Protein AF-A0A820GK70-F1 (afdb_monomer_lite)

Secondary structure (DSSP, 8-state):
----------TT---EEEEE-SSEEEEEEE-SS-TT-EEEEEEEEGGGEEEEEEETTEEEEEEEEE--HHHHHHHHHHHHHTTS----------------EEEEE-TTHHHHHHHHHHHHHHHHHHHHTTSS----

Foldseek 3Di:
DDQDDDDDDDPPPFDWGWGDDLFKIWIWGQDPVDNVDTHTPDMDTLLQFPDWDADPVQRQKIKTFGDDPVNVVVVVVVVVVVVDDDDDDPDDPDPPDDRPMDIDGHVVSVVVVVVSVVSSVVSVVVVVVVPDPPDD

Sequence (136 aa):
HKFCKIEFSIMYFIFSLLLVSATDLYILRRLPEQKTMANLVSRHPLQTVTKITSKKTFPEIITFRYSTPEDEEEEEEQQQLQQKGKSKTKVKPRTKTSIDCDKVYLPDAGDATKNIKLLIMKLLNMFDNIDQPVST

InterPro domains:
  IPR045799 TBC1 domain family member 23, C-terminal domain [PF19430] (12-68)

Organism: NCBI:txid433720

Structure (mmCIF, N/CA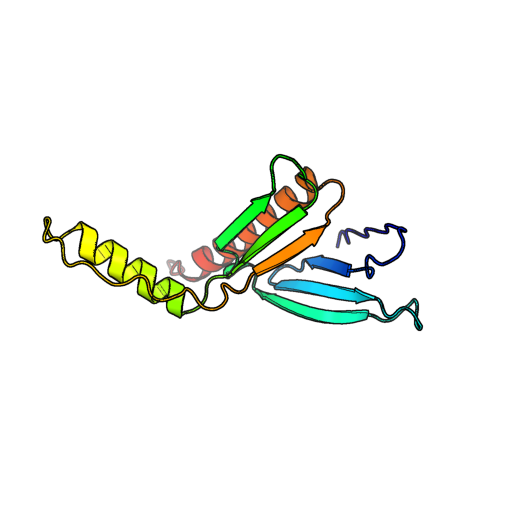/C/O backbone):
data_AF-A0A820GK70-F1
#
_entry.id   AF-A0A820GK70-F1
#
loop_
_atom_site.group_PDB
_atom_site.id
_atom_site.type_symbol
_atom_site.label_atom_id
_atom_site.label_alt_id
_atom_site.label_comp_id
_atom_site.label_asym_id
_atom_site.label_entity_id
_atom_site.label_seq_id
_atom_site.pdbx_PDB_ins_code
_atom_site.Cartn_x
_atom_site.Cartn_y
_atom_site.Cartn_z
_atom_site.occupancy
_atom_site.B_iso_or_equiv
_atom_site.auth_seq_id
_atom_site.auth_comp_id
_atom_site.auth_asym_id
_atom_site.auth_atom_id
_atom_site.pdbx_PDB_model_num
ATOM 1 N N . HIS A 1 1 ? 1.924 -20.135 -6.691 1.00 35.69 1 HIS A N 1
ATOM 2 C CA . HIS A 1 1 ? 2.255 -18.751 -6.294 1.00 35.69 1 HIS A CA 1
ATOM 3 C C . HIS A 1 1 ? 2.212 -17.860 -7.530 1.00 35.69 1 HIS A C 1
ATOM 5 O O . HIS A 1 1 ? 3.026 -18.052 -8.423 1.00 35.69 1 HIS A O 1
ATOM 11 N N . LYS A 1 2 ? 1.215 -16.971 -7.657 1.00 29.52 2 LYS A N 1
ATOM 12 C CA . LYS A 1 2 ? 1.143 -16.020 -8.780 1.00 29.52 2 LYS A CA 1
ATOM 13 C C . LYS A 1 2 ? 2.020 -14.816 -8.436 1.00 29.52 2 LYS A C 1
ATOM 15 O O . LYS A 1 2 ? 1.642 -14.016 -7.590 1.00 29.52 2 LYS A O 1
ATOM 20 N N . PHE A 1 3 ? 3.194 -14.725 -9.053 1.00 38.16 3 PHE A N 1
ATOM 21 C CA . PHE A 1 3 ? 4.062 -13.556 -8.940 1.00 38.16 3 PHE A CA 1
ATOM 22 C C . PHE A 1 3 ? 3.608 -12.512 -9.964 1.00 38.16 3 PHE A C 1
ATOM 24 O O . PHE A 1 3 ? 3.610 -12.779 -11.164 1.00 38.16 3 PHE A O 1
ATOM 31 N N . CYS A 1 4 ? 3.187 -11.338 -9.497 1.00 32.44 4 CYS A N 1
ATOM 32 C CA . CYS A 1 4 ? 2.913 -10.203 -10.372 1.00 32.44 4 CYS A CA 1
ATOM 33 C C . CYS A 1 4 ? 4.260 -9.555 -10.726 1.00 32.44 4 CYS A C 1
ATOM 35 O O . CYS A 1 4 ? 4.857 -8.863 -9.905 1.00 32.44 4 CYS A O 1
ATOM 37 N N . LYS A 1 5 ? 4.789 -9.858 -11.917 1.00 37.84 5 LYS A N 1
ATOM 38 C CA . LYS A 1 5 ? 5.993 -9.216 -12.456 1.00 37.84 5 LYS A CA 1
ATOM 39 C C . LYS A 1 5 ? 5.552 -8.013 -13.283 1.00 37.84 5 LYS A C 1
ATOM 41 O O . LYS A 1 5 ? 4.813 -8.175 -14.247 1.00 37.84 5 LYS A O 1
ATOM 46 N N . ILE A 1 6 ? 6.027 -6.832 -12.916 1.00 39.44 6 ILE A N 1
ATOM 47 C CA . ILE A 1 6 ? 5.757 -5.582 -13.622 1.00 39.44 6 ILE A CA 1
ATOM 48 C C . ILE A 1 6 ? 7.101 -5.014 -14.096 1.00 39.44 6 ILE A C 1
ATOM 50 O O . ILE A 1 6 ? 7.991 -4.782 -13.281 1.00 39.44 6 ILE A O 1
ATOM 54 N N . GLU A 1 7 ? 7.268 -4.809 -15.406 1.00 35.47 7 GLU A N 1
ATOM 55 C CA . GLU A 1 7 ? 8.445 -4.165 -16.011 1.00 35.47 7 GLU A CA 1
ATOM 56 C C . GLU A 1 7 ? 8.005 -2.901 -16.763 1.00 35.47 7 GLU A C 1
ATOM 58 O O . GLU A 1 7 ? 7.149 -2.978 -17.638 1.00 35.47 7 GLU A O 1
ATOM 63 N N . PHE A 1 8 ? 8.594 -1.742 -16.447 1.00 42.62 8 PHE A N 1
ATOM 64 C CA . PHE A 1 8 ? 8.409 -0.504 -17.212 1.00 42.62 8 PHE A CA 1
ATOM 65 C C . PHE A 1 8 ? 9.734 0.229 -17.422 1.00 42.62 8 PHE A C 1
ATOM 67 O O . PHE A 1 8 ? 10.440 0.545 -16.471 1.00 42.62 8 PHE A O 1
ATOM 74 N N . SER A 1 9 ? 10.045 0.516 -18.685 1.00 51.66 9 SER A N 1
ATOM 75 C CA . SER A 1 9 ? 11.224 1.258 -19.132 1.00 51.66 9 SER A CA 1
ATOM 76 C C . SER A 1 9 ? 10.859 2.715 -19.414 1.00 51.66 9 SER A C 1
ATOM 78 O O . SER A 1 9 ? 10.402 2.999 -20.515 1.00 51.66 9 SER A O 1
ATOM 80 N N . ILE A 1 10 ? 11.101 3.639 -18.473 1.00 35.41 10 ILE A N 1
ATOM 81 C CA . ILE A 1 10 ? 11.313 5.064 -18.789 1.00 35.41 10 ILE A CA 1
ATOM 82 C C . ILE A 1 10 ? 12.330 5.669 -17.800 1.00 35.41 10 ILE A C 1
ATOM 84 O O . ILE A 1 10 ? 12.218 5.543 -16.581 1.00 35.41 10 ILE A O 1
ATOM 88 N N . MET A 1 11 ? 13.352 6.284 -18.387 1.00 35.72 11 MET A N 1
ATOM 89 C CA . MET A 1 11 ? 14.513 6.992 -17.838 1.00 35.72 11 MET A CA 1
ATOM 90 C C . MET A 1 11 ? 14.263 7.659 -16.460 1.00 35.72 11 MET A C 1
ATOM 92 O O . MET A 1 11 ? 13.469 8.586 -16.358 1.00 35.72 11 MET A O 1
ATOM 96 N N . TYR A 1 12 ? 14.964 7.192 -15.416 1.00 42.41 12 TYR A N 1
ATOM 97 C CA . TYR A 1 12 ? 14.919 7.599 -13.989 1.00 42.41 12 TYR A CA 1
ATOM 98 C C . TYR A 1 12 ? 13.820 7.034 -13.070 1.00 42.41 12 TYR A C 1
ATOM 100 O O . TYR A 1 12 ? 13.875 7.293 -11.866 1.00 42.41 12 TYR A O 1
ATOM 108 N N . PHE A 1 13 ? 12.901 6.185 -13.539 1.00 49.56 13 PHE A N 1
ATOM 109 C CA . PHE A 1 13 ? 12.104 5.372 -12.611 1.00 49.56 13 PHE A CA 1
ATOM 110 C C . PHE A 1 13 ? 12.919 4.133 -12.229 1.00 49.56 13 PHE A C 1
ATOM 112 O O . PHE A 1 13 ? 13.066 3.203 -13.021 1.00 49.56 13 PHE A O 1
ATOM 119 N N . ILE A 1 14 ? 13.533 4.128 -11.042 1.00 59.03 14 ILE A N 1
ATOM 120 C CA . ILE A 1 14 ? 14.238 2.932 -10.574 1.00 59.03 14 ILE A CA 1
ATOM 121 C C . ILE A 1 14 ? 13.217 1.787 -10.522 1.00 59.03 14 ILE A C 1
ATOM 123 O O . ILE A 1 14 ? 12.161 1.940 -9.913 1.00 59.03 14 ILE A O 1
ATOM 127 N N . PHE A 1 15 ? 13.513 0.660 -11.177 1.00 73.06 15 PHE A N 1
ATOM 128 C CA . PHE A 1 15 ? 12.630 -0.506 -11.220 1.00 73.06 15 PHE A CA 1
ATOM 129 C C . PHE A 1 15 ? 12.377 -1.033 -9.801 1.00 73.06 15 PHE A C 1
ATOM 131 O O . PHE A 1 15 ? 13.204 -1.756 -9.235 1.00 73.06 15 PHE A O 1
ATOM 138 N N . SER A 1 16 ? 11.233 -0.662 -9.234 1.00 80.56 16 SER A N 1
ATOM 139 C CA . SER A 1 16 ? 10.744 -1.183 -7.964 1.00 80.56 16 SER A CA 1
ATOM 140 C C . SER A 1 16 ? 9.737 -2.299 -8.210 1.00 80.56 16 SER A C 1
ATOM 142 O O . SER A 1 16 ? 8.837 -2.162 -9.034 1.00 80.56 16 SER A O 1
ATOM 144 N N . LEU A 1 17 ? 9.896 -3.410 -7.497 1.00 84.94 17 LEU A N 1
ATOM 145 C CA . LEU A 1 17 ? 8.978 -4.538 -7.504 1.00 84.94 17 LEU A CA 1
ATOM 146 C C . LEU A 1 17 ? 8.193 -4.548 -6.197 1.00 84.94 17 LEU A C 1
ATOM 148 O O . LEU A 1 17 ? 8.782 -4.488 -5.118 1.00 84.94 17 LEU A O 1
ATOM 152 N N . LEU A 1 18 ? 6.873 -4.669 -6.313 1.00 89.56 18 LEU A N 1
ATOM 153 C CA . LEU A 1 18 ? 5.999 -4.960 -5.188 1.00 89.56 18 LEU A CA 1
ATOM 154 C C . LEU A 1 18 ? 5.807 -6.474 -5.107 1.00 89.56 18 LEU A C 1
ATOM 156 O O . LEU A 1 18 ? 5.181 -7.072 -5.982 1.00 89.56 18 LEU A O 1
ATOM 160 N N . LEU A 1 19 ? 6.345 -7.093 -4.062 1.00 90.69 19 LEU A N 1
ATOM 161 C CA . LEU A 1 19 ? 6.148 -8.508 -3.783 1.00 90.69 19 LEU A CA 1
ATOM 162 C C . LEU A 1 19 ? 5.195 -8.653 -2.601 1.00 90.69 19 LEU A C 1
ATOM 164 O O . LEU A 1 19 ? 5.401 -8.056 -1.551 1.00 90.69 19 LEU A O 1
ATOM 168 N N . VAL A 1 20 ? 4.158 -9.468 -2.768 1.00 90.50 20 VAL A N 1
ATOM 169 C CA . VAL A 1 20 ? 3.139 -9.686 -1.739 1.00 90.50 20 VAL A CA 1
ATOM 170 C C . VAL A 1 20 ? 3.128 -11.164 -1.381 1.00 90.50 20 VAL A C 1
ATOM 172 O O . VAL A 1 20 ? 2.926 -12.022 -2.243 1.00 90.50 20 VAL A O 1
ATOM 175 N N . SER A 1 21 ? 3.400 -11.445 -0.112 1.00 90.62 21 SER A N 1
ATOM 176 C CA . SER A 1 21 ? 3.337 -12.771 0.496 1.00 90.62 21 SER A CA 1
ATOM 177 C C . SER A 1 21 ? 1.972 -12.986 1.165 1.00 90.62 21 SER A C 1
ATOM 179 O O . SER A 1 21 ? 1.059 -12.176 1.024 1.00 90.62 21 SER A O 1
ATOM 181 N N . ALA A 1 22 ? 1.812 -14.096 1.886 1.00 89.88 22 ALA A N 1
ATOM 182 C CA . ALA A 1 22 ? 0.617 -14.364 2.684 1.00 89.88 22 ALA A CA 1
ATOM 183 C C . ALA A 1 22 ? 0.476 -13.405 3.881 1.00 89.88 22 ALA A C 1
ATOM 185 O O . ALA A 1 22 ? -0.640 -13.078 4.269 1.00 89.88 22 ALA A O 1
ATOM 186 N N . THR A 1 23 ? 1.600 -12.957 4.446 1.00 90.00 23 THR A N 1
ATOM 187 C CA . THR A 1 23 ? 1.661 -12.184 5.699 1.00 90.00 23 THR A CA 1
ATOM 188 C C . THR A 1 23 ? 2.264 -10.798 5.533 1.00 90.00 23 THR A C 1
ATOM 190 O O . THR A 1 23 ? 1.987 -9.912 6.332 1.00 90.00 23 THR A O 1
ATOM 193 N N . ASP A 1 24 ? 3.091 -10.598 4.510 1.00 92.00 24 ASP A N 1
ATOM 194 C CA . ASP A 1 2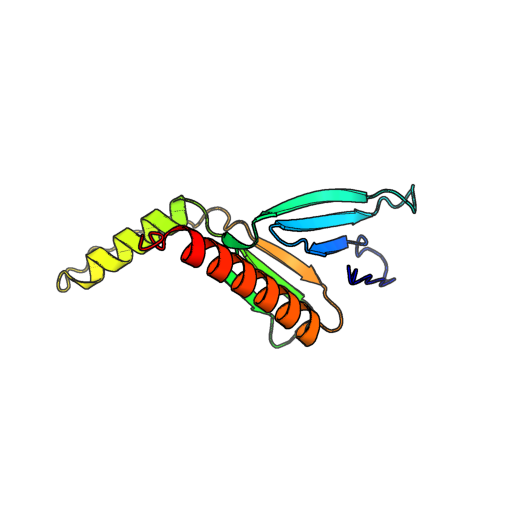4 ? 3.962 -9.434 4.375 1.00 92.00 24 ASP A CA 1
ATOM 195 C C . ASP A 1 24 ? 3.924 -8.865 2.953 1.00 92.00 24 ASP A C 1
ATOM 197 O O . ASP A 1 24 ? 3.772 -9.588 1.964 1.00 92.00 24 ASP A O 1
ATOM 201 N N . LEU A 1 25 ? 4.139 -7.560 2.863 1.00 91.81 25 LEU A N 1
ATOM 202 C CA . LEU A 1 25 ? 4.356 -6.789 1.652 1.00 91.81 25 LEU A CA 1
ATOM 203 C C . LEU A 1 25 ? 5.811 -6.315 1.632 1.00 91.81 25 LEU A C 1
ATOM 205 O O . LEU A 1 25 ? 6.318 -5.791 2.621 1.00 91.81 25 LEU A O 1
ATOM 209 N N . TYR A 1 26 ? 6.481 -6.495 0.498 1.00 91.81 26 TYR A N 1
ATOM 210 C CA . TYR A 1 26 ? 7.880 -6.134 0.297 1.00 91.81 26 TYR A CA 1
ATOM 211 C C . TYR A 1 26 ? 8.015 -5.201 -0.899 1.00 91.81 26 TYR A C 1
ATOM 213 O O . TYR A 1 26 ? 7.487 -5.479 -1.980 1.00 91.81 26 TYR A O 1
ATOM 221 N N . ILE A 1 27 ? 8.798 -4.141 -0.729 1.00 90.56 27 ILE A N 1
ATOM 222 C CA . ILE A 1 27 ? 9.229 -3.283 -1.829 1.00 90.56 27 ILE A CA 1
ATOM 223 C C . ILE A 1 27 ? 10.694 -3.566 -2.095 1.00 90.56 27 ILE A C 1
ATOM 225 O O . ILE A 1 27 ? 11.561 -3.338 -1.255 1.00 90.56 27 ILE A O 1
ATOM 229 N N . LEU A 1 28 ? 10.972 -4.066 -3.291 1.00 89.44 28 LEU A N 1
ATOM 230 C CA . LEU A 1 28 ? 12.317 -4.388 -3.741 1.00 89.44 28 LEU A CA 1
ATOM 231 C C . LEU A 1 28 ? 12.731 -3.387 -4.810 1.00 89.44 28 LEU A C 1
ATOM 233 O O . LEU A 1 28 ? 11.936 -3.033 -5.673 1.00 89.44 28 LEU A O 1
ATOM 237 N N . ARG A 1 29 ? 13.980 -2.940 -4.792 1.00 88.62 29 ARG A N 1
ATOM 238 C CA . ARG A 1 29 ? 14.557 -2.063 -5.811 1.00 88.62 29 ARG A CA 1
ATOM 239 C C . ARG A 1 29 ? 15.625 -2.824 -6.571 1.00 88.62 29 ARG A C 1
ATOM 241 O O . ARG A 1 29 ? 16.639 -3.206 -5.990 1.00 88.62 29 ARG A O 1
ATOM 248 N N . ARG A 1 30 ? 15.406 -3.047 -7.865 1.00 84.31 30 ARG A N 1
ATOM 249 C CA . ARG A 1 30 ? 16.367 -3.758 -8.712 1.00 84.31 30 ARG A CA 1
ATOM 250 C C . ARG A 1 30 ? 17.670 -2.967 -8.807 1.00 84.31 30 ARG A C 1
ATOM 252 O O . ARG A 1 30 ? 17.643 -1.752 -9.010 1.00 84.31 30 ARG A O 1
ATOM 259 N N . LEU A 1 31 ? 18.798 -3.662 -8.682 1.00 84.12 31 LEU A N 1
ATOM 260 C CA . LEU A 1 31 ? 20.109 -3.057 -8.887 1.00 84.12 31 LEU A CA 1
ATOM 261 C C . LEU A 1 31 ? 20.346 -2.857 -10.393 1.00 84.12 31 LEU A C 1
ATOM 263 O O . LEU A 1 31 ? 20.133 -3.795 -11.165 1.00 84.12 31 LEU A O 1
ATOM 267 N N . PRO A 1 32 ? 20.785 -1.665 -10.838 1.00 78.62 32 PRO A N 1
ATOM 268 C CA . PRO A 1 32 ? 21.012 -1.407 -12.261 1.00 78.62 32 PRO A CA 1
ATOM 269 C C . PRO A 1 32 ? 22.155 -2.262 -12.829 1.00 78.62 32 PRO A C 1
ATOM 271 O O . PRO A 1 32 ? 22.108 -2.660 -13.989 1.00 78.62 32 PRO A O 1
ATOM 274 N N . GLU A 1 33 ? 23.150 -2.579 -12.000 1.00 80.50 33 GLU A N 1
ATOM 275 C CA . GLU A 1 33 ? 24.360 -3.308 -12.389 1.00 80.50 33 GLU A CA 1
ATOM 276 C C . GLU A 1 33 ? 24.163 -4.834 -12.417 1.00 80.50 33 GLU A C 1
ATOM 278 O O . GLU A 1 33 ? 24.820 -5.537 -13.180 1.00 80.50 33 GLU A O 1
ATOM 283 N N . GLN A 1 34 ? 23.209 -5.363 -11.640 1.00 80.06 34 GLN A N 1
ATOM 284 C CA . GLN A 1 34 ? 22.967 -6.802 -11.516 1.00 80.06 34 GLN A CA 1
ATOM 285 C C . GLN A 1 34 ? 21.499 -7.146 -11.770 1.00 80.06 34 GLN A C 1
ATOM 287 O O . GLN A 1 34 ? 20.639 -7.018 -10.901 1.00 80.06 34 GLN A O 1
ATOM 292 N N . LYS A 1 35 ? 21.210 -7.657 -12.975 1.00 72.94 35 LYS A N 1
ATOM 293 C CA . LYS A 1 35 ? 19.841 -7.967 -13.427 1.00 72.94 35 LYS A CA 1
ATOM 294 C C . LYS A 1 35 ? 19.091 -8.959 -12.528 1.00 72.94 35 LYS A C 1
ATOM 296 O O . LYS A 1 35 ? 17.862 -8.940 -12.553 1.00 72.94 35 LYS A O 1
ATOM 301 N N . THR A 1 36 ? 19.775 -9.819 -11.782 1.00 81.75 36 THR A N 1
ATOM 302 C CA . THR A 1 36 ? 19.165 -10.862 -10.939 1.00 81.75 36 THR A CA 1
ATOM 303 C C . THR A 1 36 ? 19.053 -10.479 -9.464 1.00 81.75 36 THR A C 1
ATOM 305 O O . THR A 1 36 ? 18.461 -11.238 -8.704 1.00 81.75 36 THR A O 1
ATOM 308 N N . MET A 1 37 ? 19.574 -9.316 -9.061 1.00 84.12 37 MET A N 1
ATOM 309 C CA . MET A 1 37 ? 19.587 -8.876 -7.666 1.00 84.12 37 MET A CA 1
ATOM 310 C C . MET A 1 37 ? 18.699 -7.647 -7.451 1.00 84.12 37 MET A C 1
ATOM 312 O O . MET A 1 37 ? 18.536 -6.788 -8.324 1.00 84.12 37 MET A O 1
ATOM 316 N N . ALA A 1 38 ? 18.128 -7.551 -6.254 1.00 88.31 38 ALA A N 1
ATOM 317 C CA . ALA A 1 38 ? 17.361 -6.398 -5.812 1.00 88.31 38 ALA A CA 1
ATOM 318 C C . ALA A 1 38 ? 17.617 -6.137 -4.326 1.00 88.31 38 ALA A C 1
ATOM 320 O O . ALA A 1 38 ? 17.742 -7.073 -3.540 1.00 88.31 38 ALA A O 1
ATOM 321 N N . ASN A 1 39 ? 17.659 -4.863 -3.950 1.00 89.06 39 ASN A N 1
ATOM 322 C CA . ASN A 1 39 ? 17.731 -4.445 -2.557 1.00 89.06 39 ASN A CA 1
ATOM 323 C C . ASN A 1 39 ? 16.327 -4.406 -1.962 1.00 89.06 39 ASN A C 1
ATOM 325 O O . ASN A 1 39 ? 15.406 -3.872 -2.584 1.00 89.06 39 ASN A O 1
ATOM 329 N N . LEU A 1 40 ? 16.168 -4.924 -0.748 1.00 89.62 40 LEU A N 1
ATOM 330 C CA . LEU A 1 40 ? 14.956 -4.712 0.033 1.00 89.62 40 LEU A CA 1
ATOM 331 C C . LEU A 1 40 ? 14.914 -3.247 0.492 1.00 89.62 40 LEU A C 1
ATOM 333 O O . LEU A 1 40 ? 15.841 -2.783 1.149 1.00 89.62 40 LEU A O 1
ATOM 337 N N . VAL A 1 41 ? 13.864 -2.522 0.110 1.00 90.19 41 VAL A N 1
ATOM 338 C CA . VAL A 1 41 ? 13.647 -1.117 0.486 1.00 90.19 41 VAL A CA 1
ATOM 339 C C . VAL A 1 41 ? 12.794 -1.035 1.739 1.00 90.19 41 VAL A C 1
ATOM 341 O O . VAL A 1 41 ? 13.173 -0.366 2.692 1.00 90.19 41 VAL A O 1
ATOM 344 N N . SER A 1 42 ? 11.657 -1.726 1.731 1.00 90.00 42 SER A N 1
ATOM 345 C CA . SER A 1 42 ? 10.731 -1.762 2.855 1.00 90.00 42 SER A CA 1
ATOM 346 C C . SER A 1 42 ? 10.047 -3.123 2.947 1.00 90.00 42 SER A C 1
ATOM 348 O O . SER A 1 42 ? 9.923 -3.858 1.958 1.00 90.00 42 SER A O 1
ATOM 350 N N . ARG A 1 43 ? 9.640 -3.469 4.167 1.00 92.31 43 ARG A N 1
ATOM 351 C CA . ARG A 1 43 ? 8.853 -4.656 4.492 1.00 92.31 43 ARG A CA 1
ATOM 352 C C . ARG A 1 43 ? 7.795 -4.246 5.506 1.00 92.31 43 ARG A C 1
ATOM 354 O O . ARG A 1 43 ? 8.153 -3.771 6.579 1.00 92.31 43 ARG A O 1
ATOM 361 N N . HIS A 1 44 ? 6.535 -4.523 5.198 1.00 92.75 44 HIS A N 1
ATOM 362 C CA . HIS A 1 44 ? 5.411 -4.236 6.084 1.00 92.75 44 HIS A CA 1
ATOM 363 C C . HIS A 1 44 ? 4.507 -5.463 6.221 1.00 92.75 44 HIS A C 1
ATOM 365 O O . HIS A 1 44 ? 4.152 -6.066 5.204 1.00 92.75 44 HIS A O 1
ATOM 371 N N . PRO A 1 45 ? 4.105 -5.848 7.441 1.00 93.31 45 PRO A N 1
ATOM 372 C CA . PRO A 1 45 ? 3.064 -6.850 7.628 1.00 93.31 45 PRO A CA 1
ATOM 373 C C . PRO A 1 45 ? 1.748 -6.394 6.983 1.00 93.31 45 PRO A C 1
ATOM 375 O O . PRO A 1 45 ? 1.353 -5.239 7.096 1.00 93.31 45 PRO A O 1
ATOM 378 N N . LEU A 1 46 ? 1.022 -7.300 6.333 1.00 92.62 46 LEU A N 1
ATOM 379 C CA . LEU A 1 46 ? -0.261 -6.981 5.699 1.00 92.62 46 LEU A CA 1
ATOM 380 C C . LEU A 1 46 ? -1.324 -6.535 6.711 1.00 92.62 46 LEU A C 1
ATOM 382 O O . LEU A 1 46 ? -2.187 -5.734 6.367 1.00 92.62 46 LEU A O 1
ATOM 386 N N . GLN A 1 47 ? -1.235 -7.019 7.951 1.00 91.56 47 GLN A N 1
ATOM 387 C CA . GLN A 1 47 ? -2.129 -6.641 9.048 1.00 91.56 47 GLN A CA 1
ATOM 388 C C . GLN A 1 47 ? -2.026 -5.161 9.439 1.00 91.56 47 GLN A C 1
ATOM 390 O O . GLN A 1 47 ? -3.010 -4.594 9.894 1.00 91.56 47 GLN A O 1
ATOM 395 N N . THR A 1 48 ? -0.869 -4.517 9.235 1.00 91.50 48 THR A N 1
ATOM 396 C CA . THR A 1 48 ? -0.695 -3.100 9.595 1.00 91.50 48 THR A CA 1
ATOM 397 C C . THR A 1 48 ? -1.205 -2.163 8.506 1.00 91.50 48 THR A C 1
ATOM 399 O O . THR A 1 48 ? -1.218 -0.953 8.696 1.00 91.50 48 THR A O 1
ATOM 402 N N . VAL A 1 49 ? -1.624 -2.673 7.342 1.00 92.50 49 VAL A N 1
ATOM 403 C CA . VAL A 1 49 ? -2.117 -1.837 6.242 1.00 92.50 49 VAL A CA 1
ATOM 404 C C . VAL A 1 49 ? -3.490 -1.267 6.600 1.00 92.50 49 VAL A C 1
ATOM 406 O O . VAL A 1 49 ? -4.516 -1.917 6.416 1.00 92.50 49 VAL A O 1
ATOM 409 N N . THR A 1 50 ? -3.523 -0.010 7.035 1.00 91.69 50 THR A N 1
ATOM 410 C CA . THR A 1 50 ? -4.762 0.689 7.411 1.00 91.69 50 THR A CA 1
ATOM 411 C C . THR A 1 50 ? -5.507 1.221 6.198 1.00 91.69 50 THR A C 1
ATOM 413 O O . THR A 1 50 ? -6.738 1.200 6.130 1.00 91.69 50 THR A O 1
ATOM 416 N N . LYS A 1 51 ? -4.770 1.729 5.202 1.00 92.12 51 LYS A N 1
ATOM 417 C CA . LYS A 1 51 ? -5.376 2.383 4.042 1.00 92.12 51 LYS A CA 1
ATOM 418 C C . LYS A 1 51 ? -4.613 2.121 2.759 1.00 92.12 51 LYS A C 1
ATOM 420 O O . LYS A 1 51 ? -3.403 2.303 2.677 1.00 92.12 51 LYS A O 1
ATOM 425 N N . ILE A 1 52 ? -5.372 1.815 1.711 1.00 93.56 52 ILE A N 1
ATOM 426 C CA . ILE A 1 52 ? -4.890 1.747 0.332 1.00 93.56 52 ILE A CA 1
ATOM 427 C C . ILE A 1 52 ? -5.621 2.829 -0.455 1.00 93.56 52 ILE A C 1
ATOM 429 O O . ILE A 1 52 ? -6.844 2.780 -0.600 1.00 93.56 52 ILE A O 1
ATOM 433 N N . THR A 1 53 ? -4.886 3.826 -0.940 1.00 92.44 53 THR A N 1
ATOM 434 C CA . THR A 1 53 ? -5.453 4.954 -1.699 1.00 92.44 53 THR A CA 1
ATOM 435 C C . THR A 1 53 ? -4.805 5.090 -3.064 1.00 92.44 53 THR A C 1
ATOM 437 O O . THR A 1 53 ? -3.611 4.848 -3.195 1.00 92.44 53 THR A O 1
ATOM 440 N N . SER A 1 54 ? -5.567 5.534 -4.060 1.00 91.94 54 SER A N 1
ATOM 441 C CA . SER A 1 54 ? -5.049 5.959 -5.361 1.00 91.94 54 SER A CA 1
ATOM 442 C C . SER A 1 54 ? -5.406 7.418 -5.624 1.00 91.94 54 SER A C 1
ATOM 444 O O . SER A 1 54 ? -6.372 7.953 -5.067 1.00 91.94 54 SER A O 1
ATOM 446 N N . LYS A 1 55 ? -4.629 8.092 -6.474 1.00 85.06 55 LYS A N 1
ATOM 447 C CA . LYS A 1 55 ? -5.021 9.412 -6.980 1.00 85.06 55 LYS A CA 1
ATOM 448 C C . LYS A 1 55 ? -5.999 9.238 -8.137 1.00 85.06 55 LYS A C 1
ATOM 450 O O . LYS A 1 55 ? -5.738 8.469 -9.050 1.00 85.06 55 LYS A O 1
ATOM 455 N N . LYS A 1 56 ? -7.075 10.032 -8.164 1.00 87.56 56 LYS A N 1
ATOM 456 C CA . LYS A 1 56 ? -8.058 10.008 -9.265 1.00 87.56 56 LYS A CA 1
ATOM 457 C C . LYS A 1 56 ? -7.423 10.277 -10.636 1.00 87.56 56 LYS A C 1
ATOM 459 O O . LYS A 1 56 ? -7.839 9.692 -11.623 1.00 87.56 56 LYS A O 1
ATOM 464 N N . THR A 1 57 ? -6.435 11.168 -10.686 1.00 90.44 57 THR A N 1
ATOM 465 C CA . THR A 1 57 ? -5.745 11.553 -11.926 1.00 90.44 57 THR A CA 1
ATOM 466 C C . THR A 1 57 ? -4.660 10.566 -12.354 1.00 90.44 57 THR A C 1
ATOM 468 O O . THR A 1 57 ? -4.267 10.589 -13.510 1.00 90.44 57 THR A O 1
ATOM 471 N N . PHE A 1 58 ? -4.163 9.739 -11.429 1.00 88.94 58 PHE A N 1
ATOM 472 C CA . PHE A 1 58 ? -3.094 8.761 -11.657 1.00 88.94 58 PHE A CA 1
ATOM 473 C C . PHE A 1 58 ? -3.442 7.483 -10.884 1.00 88.94 58 PHE A C 1
ATOM 475 O O . PHE A 1 58 ? -2.914 7.273 -9.783 1.00 88.94 58 PHE A O 1
ATOM 482 N N . PRO A 1 59 ? -4.403 6.687 -11.388 1.00 89.56 59 PRO A N 1
ATOM 483 C CA . PRO A 1 59 ? -4.906 5.504 -10.692 1.00 89.56 59 PRO A CA 1
ATOM 484 C C . PRO A 1 59 ? -3.832 4.429 -10.479 1.00 89.56 59 PRO A C 1
ATOM 486 O O . PRO A 1 59 ? -3.960 3.625 -9.560 1.00 89.56 59 PRO A O 1
ATOM 489 N N . GLU A 1 60 ? -2.763 4.451 -11.272 1.00 90.94 60 GLU A N 1
ATOM 490 C CA . GLU A 1 60 ? -1.603 3.568 -11.163 1.00 90.94 60 GLU A CA 1
ATOM 491 C C . GLU A 1 60 ? -0.723 3.906 -9.952 1.00 90.94 60 GLU A C 1
ATOM 493 O O . GLU A 1 60 ? 0.060 3.073 -9.505 1.00 90.94 60 GLU A O 1
ATOM 498 N N . ILE A 1 61 ? -0.832 5.118 -9.395 1.00 90.06 61 ILE A N 1
ATOM 499 C CA . ILE A 1 61 ? -0.084 5.510 -8.198 1.00 90.06 61 ILE A CA 1
ATOM 500 C C . ILE A 1 61 ? -0.893 5.117 -6.967 1.00 90.06 61 ILE A C 1
ATOM 502 O O . ILE A 1 61 ? -1.841 5.805 -6.571 1.00 90.06 61 ILE A O 1
ATOM 506 N N . ILE A 1 62 ? -0.468 4.031 -6.333 1.00 92.62 62 ILE A N 1
ATOM 507 C CA . ILE A 1 62 ? -1.053 3.517 -5.101 1.00 92.62 62 ILE A CA 1
ATOM 508 C C . ILE A 1 62 ? -0.212 3.960 -3.913 1.00 92.62 62 ILE A C 1
ATOM 510 O O . ILE A 1 62 ? 1.014 3.914 -3.939 1.00 92.62 62 ILE A O 1
ATOM 514 N N . THR A 1 63 ? -0.889 4.417 -2.866 1.00 91.94 63 THR A N 1
ATOM 515 C CA . THR A 1 63 ? -0.295 4.718 -1.565 1.00 91.94 63 THR A CA 1
ATOM 516 C C . THR A 1 63 ? -0.814 3.721 -0.542 1.00 91.94 63 THR A C 1
ATOM 518 O O . THR A 1 63 ? -2.029 3.662 -0.318 1.00 91.94 63 THR A O 1
ATOM 521 N N . PHE A 1 64 ? 0.102 2.989 0.080 1.00 92.50 64 PHE A N 1
ATOM 522 C CA . PHE A 1 64 ? -0.143 2.175 1.262 1.00 92.50 64 PHE A CA 1
ATOM 523 C C . PHE A 1 64 ? 0.162 3.016 2.495 1.00 92.50 64 PHE A C 1
ATOM 525 O O . PHE A 1 64 ? 1.190 3.686 2.546 1.00 92.50 64 PHE A O 1
ATOM 532 N N . ARG A 1 65 ? -0.754 3.026 3.459 1.00 91.94 65 ARG A N 1
ATOM 533 C CA . ARG A 1 65 ? -0.513 3.568 4.796 1.00 91.94 65 ARG A CA 1
ATOM 534 C C . ARG A 1 65 ? -0.513 2.430 5.788 1.00 91.94 65 ARG A C 1
ATOM 536 O O . ARG A 1 65 ? -1.346 1.528 5.670 1.00 91.94 65 ARG A O 1
ATOM 543 N N . TYR A 1 66 ? 0.391 2.529 6.744 1.00 91.88 66 TYR A N 1
ATOM 544 C CA . TYR A 1 66 ? 0.557 1.547 7.796 1.00 91.88 66 TYR A CA 1
ATOM 545 C C . TYR A 1 66 ? 0.153 2.167 9.136 1.00 91.88 66 TYR A C 1
ATOM 547 O O . TYR A 1 66 ? 0.285 3.381 9.297 1.00 91.88 66 TYR A O 1
ATOM 555 N N . SER A 1 67 ? -0.390 1.367 10.054 1.00 87.81 67 SER A N 1
ATOM 556 C CA . SER A 1 67 ? -0.560 1.777 11.446 1.00 87.81 67 SER A CA 1
ATOM 557 C C . SER A 1 67 ? 0.798 1.811 12.130 1.00 87.81 67 SER A C 1
ATOM 559 O O . SER A 1 67 ? 1.641 0.928 11.944 1.00 87.81 67 SER A O 1
ATOM 561 N N . THR A 1 68 ? 1.001 2.847 12.927 1.00 81.44 68 THR A N 1
ATOM 562 C CA . THR A 1 68 ? 2.047 2.911 13.939 1.00 81.44 68 THR A CA 1
ATOM 563 C C . THR A 1 68 ? 1.395 2.798 15.319 1.00 81.44 68 THR A C 1
ATOM 565 O O . THR A 1 68 ? 0.213 3.113 15.447 1.00 81.44 68 THR A O 1
ATOM 568 N N . PRO A 1 69 ? 2.121 2.366 16.364 1.00 74.94 69 PRO A N 1
ATOM 569 C CA . PRO A 1 69 ? 1.567 2.340 17.720 1.00 74.94 69 PRO A CA 1
ATOM 570 C C . PRO A 1 69 ? 1.059 3.721 18.173 1.00 74.94 69 PRO A C 1
ATOM 572 O O . PRO A 1 69 ? 0.083 3.805 18.907 1.00 74.94 69 PRO A O 1
ATOM 575 N N . GLU A 1 70 ? 1.649 4.811 17.667 1.00 73.12 70 GLU A N 1
ATOM 576 C CA . GLU A 1 70 ? 1.164 6.176 17.917 1.00 73.12 70 GLU A CA 1
ATOM 577 C C . GLU A 1 70 ? -0.228 6.430 17.306 1.00 73.12 70 GLU A C 1
ATOM 579 O O . GLU A 1 70 ? -1.022 7.184 17.866 1.00 73.12 70 GLU A O 1
ATOM 584 N N . ASP A 1 71 ? -0.552 5.795 16.173 1.00 71.12 71 ASP A N 1
ATOM 585 C CA . ASP A 1 71 ? -1.873 5.921 15.547 1.00 71.12 71 ASP A CA 1
ATOM 586 C C . ASP A 1 71 ? -2.957 5.189 16.358 1.00 71.12 71 ASP A C 1
ATOM 588 O O . ASP A 1 71 ? -4.092 5.660 16.418 1.00 71.12 71 ASP A O 1
ATOM 592 N N . GLU A 1 72 ? -2.616 4.067 17.002 1.00 69.69 72 GLU A N 1
ATOM 593 C CA . GLU A 1 72 ? -3.541 3.312 17.861 1.00 69.69 72 GLU A CA 1
ATOM 594 C C . GLU A 1 72 ? -3.910 4.127 19.113 1.00 69.69 72 GLU A C 1
ATOM 596 O O . GLU A 1 72 ? -5.091 4.265 19.439 1.00 69.69 72 GLU A O 1
ATOM 601 N N . GLU A 1 73 ? -2.924 4.781 19.740 1.00 70.50 73 GLU A N 1
ATOM 602 C CA . GLU A 1 73 ? -3.143 5.710 20.859 1.00 70.50 73 GLU A CA 1
ATOM 603 C C . GLU A 1 73 ? -4.009 6.921 20.445 1.00 70.50 73 GLU A C 1
ATOM 605 O O . GLU A 1 73 ? -4.945 7.300 21.158 1.00 70.50 73 GLU A O 1
ATOM 610 N N . GLU A 1 74 ? -3.757 7.512 19.265 1.00 68.31 74 GLU A N 1
ATOM 611 C CA . GLU A 1 74 ? -4.560 8.628 18.738 1.00 68.31 74 GLU A CA 1
ATOM 612 C C . GLU A 1 74 ? -6.024 8.221 18.471 1.00 68.31 74 GLU A C 1
ATOM 614 O O . GLU A 1 74 ? -6.935 9.032 18.682 1.00 68.31 74 GLU A O 1
ATOM 619 N N . GLU A 1 75 ? -6.274 7.007 17.971 1.00 66.31 75 GLU A N 1
ATOM 620 C CA . GLU A 1 75 ? -7.626 6.508 17.695 1.00 66.31 75 GLU A CA 1
ATOM 621 C C . GLU A 1 75 ? -8.406 6.213 18.985 1.00 66.31 75 GLU A C 1
ATOM 623 O O . GLU A 1 75 ? -9.593 6.553 19.069 1.00 66.31 75 GLU A O 1
ATOM 628 N N . GLU A 1 76 ? -7.755 5.669 20.015 1.00 64.44 76 GLU A N 1
ATOM 629 C CA . GLU A 1 76 ? -8.359 5.442 21.333 1.00 64.44 76 GLU A CA 1
ATOM 630 C C . GLU A 1 76 ? -8.699 6.756 22.056 1.00 64.44 76 GLU A C 1
ATOM 632 O O . GLU A 1 76 ? -9.804 6.907 22.595 1.00 64.44 76 GLU A O 1
ATOM 637 N N . GLU A 1 77 ? -7.802 7.750 22.025 1.00 65.69 77 GLU A N 1
ATOM 638 C CA . GLU A 1 77 ? -8.063 9.081 22.591 1.00 65.69 77 GLU A CA 1
ATOM 639 C C . GLU A 1 77 ? -9.226 9.784 21.868 1.00 65.69 77 GLU A C 1
ATOM 641 O O . GLU A 1 77 ? -10.115 10.368 22.504 1.00 65.69 77 GLU A O 1
ATOM 646 N N . GLN A 1 78 ? -9.277 9.692 20.534 1.00 62.97 78 GLN A N 1
ATOM 647 C CA . GLN A 1 78 ? -10.355 10.271 19.723 1.00 62.97 78 GLN A CA 1
ATOM 648 C C . GLN A 1 78 ? -11.716 9.607 19.967 1.00 62.97 78 GLN A C 1
ATOM 650 O O . GLN A 1 78 ? -12.746 10.287 19.883 1.00 62.97 78 GLN A O 1
ATOM 655 N N . GLN A 1 79 ? -11.754 8.310 20.281 1.00 62.50 79 GLN A N 1
ATOM 656 C CA . GLN A 1 79 ? -12.989 7.604 20.637 1.00 62.50 79 GLN A CA 1
ATOM 657 C C . GLN A 1 79 ? -13.499 8.002 22.032 1.00 62.50 79 GLN A C 1
ATOM 659 O O . GLN A 1 79 ? -14.707 8.173 22.224 1.00 62.50 79 GLN A O 1
ATOM 664 N N . GLN A 1 80 ? -12.601 8.249 22.990 1.00 61.94 80 GLN A N 1
ATOM 665 C CA . GLN A 1 80 ? -12.965 8.694 24.343 1.00 61.94 80 GLN A CA 1
ATOM 666 C C . GLN A 1 80 ? -13.453 10.155 24.379 1.00 61.94 80 GLN A C 1
ATOM 668 O O . GLN A 1 80 ? -14.405 10.488 25.093 1.00 61.94 80 GLN A O 1
ATOM 673 N N . LEU A 1 81 ? -12.866 11.037 23.563 1.00 59.25 81 LEU A N 1
ATOM 674 C CA . LEU A 1 81 ? -13.253 12.453 23.465 1.00 59.25 81 LEU A CA 1
ATOM 675 C C . LEU A 1 81 ? -14.630 12.678 22.816 1.00 59.25 81 LEU A C 1
ATOM 677 O O . LEU A 1 81 ? -15.259 13.706 23.067 1.00 59.25 81 LEU A O 1
ATOM 681 N N . GLN A 1 82 ? -15.137 11.730 22.024 1.00 56.84 82 GLN A N 1
ATOM 682 C CA . GLN A 1 82 ? -16.472 11.829 21.417 1.00 56.84 82 GLN A CA 1
ATOM 683 C C . GLN A 1 82 ? -17.615 11.546 22.406 1.00 56.84 82 GLN A C 1
ATOM 685 O O . GLN A 1 82 ? -18.739 11.989 22.173 1.00 56.84 82 GLN A O 1
ATOM 690 N N . GLN A 1 83 ? -17.342 10.884 23.536 1.00 56.22 83 GLN A N 1
ATOM 691 C CA . GLN A 1 83 ? -18.357 10.589 24.557 1.00 56.22 83 GLN A CA 1
ATOM 692 C C . GLN A 1 83 ? -18.524 11.714 25.595 1.00 56.22 83 GLN A C 1
ATOM 694 O O . GLN A 1 83 ? -19.550 11.783 26.272 1.00 56.22 83 GLN A O 1
ATOM 699 N N . LYS A 1 84 ? -17.568 12.650 25.705 1.00 46.09 84 LYS A N 1
ATOM 700 C CA . LYS A 1 84 ? -17.679 13.824 26.586 1.00 46.09 84 LYS A CA 1
ATOM 701 C C . LYS A 1 84 ? -18.082 15.067 25.796 1.00 46.09 84 LYS A C 1
ATOM 703 O O . LYS A 1 84 ? -17.332 15.594 24.981 1.00 46.09 8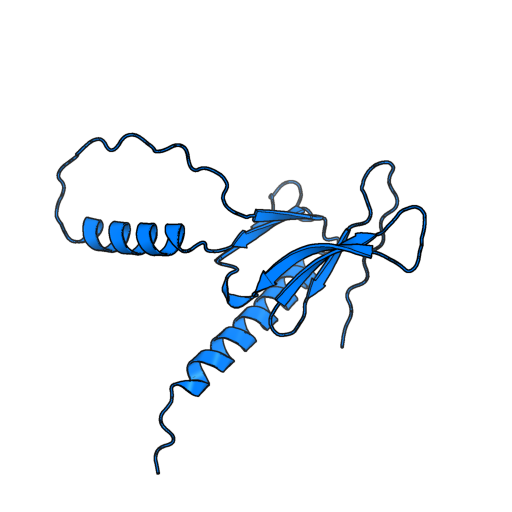4 LYS A O 1
ATOM 708 N N . GLY A 1 85 ? -19.289 15.554 26.077 1.00 48.47 85 GLY A N 1
ATOM 709 C CA . GLY A 1 85 ? -19.853 16.767 25.494 1.00 48.47 85 GLY A CA 1
ATOM 710 C C . GLY A 1 85 ? -18.885 17.959 25.479 1.00 48.47 85 GLY A C 1
ATOM 711 O O . GLY A 1 85 ? -18.248 18.291 26.475 1.00 48.47 85 GLY A O 1
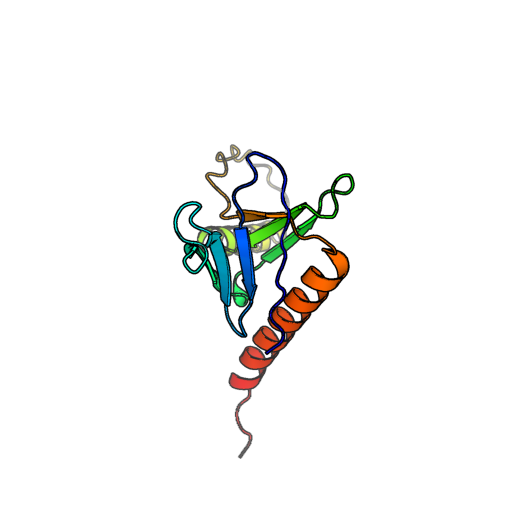ATOM 712 N N . LYS A 1 86 ? -18.819 18.588 24.299 1.00 48.22 86 LYS A N 1
ATOM 713 C CA . LYS A 1 86 ? -18.221 19.885 23.936 1.00 48.22 86 LYS A CA 1
ATOM 714 C C . LYS A 1 86 ? -17.590 20.680 25.090 1.00 48.22 86 LYS A C 1
ATOM 716 O O . LYS A 1 86 ? -18.269 21.411 25.801 1.00 48.22 86 LYS A O 1
ATOM 721 N N . SER A 1 87 ? -16.263 20.702 25.126 1.00 40.25 87 SER A N 1
ATOM 722 C CA . SER A 1 87 ? -15.490 21.851 25.607 1.00 40.25 87 SER A CA 1
ATOM 723 C C . SER A 1 87 ? -14.340 22.083 24.633 1.00 40.25 87 SER A C 1
ATOM 725 O O . SER A 1 87 ? -13.474 21.232 24.455 1.00 40.25 87 SER A O 1
ATOM 727 N N . LYS A 1 88 ? -14.390 23.209 23.910 1.00 48.31 88 LYS A N 1
ATOM 728 C CA . LYS A 1 88 ? -13.404 23.578 22.887 1.00 48.31 88 LYS A CA 1
ATOM 729 C C . LYS A 1 88 ? -12.100 24.008 23.559 1.00 48.31 88 LYS A C 1
ATOM 731 O O . LYS A 1 88 ? -11.877 25.200 23.753 1.00 48.31 88 LYS A O 1
ATOM 736 N N . THR A 1 89 ? -11.219 23.058 23.846 1.00 41.72 89 THR A N 1
ATOM 737 C CA . THR A 1 89 ? -9.808 23.369 24.087 1.00 41.72 89 THR A CA 1
ATOM 738 C C . THR A 1 89 ? -9.068 23.277 22.759 1.00 41.72 89 THR A C 1
ATOM 740 O O . THR A 1 89 ? -9.078 22.253 22.080 1.00 41.72 89 THR A O 1
ATOM 743 N N . LYS A 1 90 ? -8.476 24.398 22.345 1.00 41.41 90 LYS A N 1
ATOM 744 C CA . LYS A 1 90 ? -7.736 24.558 21.092 1.00 41.41 90 LYS A CA 1
ATOM 745 C C . LYS A 1 90 ? -6.397 23.819 21.211 1.00 41.41 90 LYS A C 1
ATOM 747 O O . LYS A 1 90 ? -5.395 24.414 21.595 1.00 41.41 90 LYS A O 1
ATOM 752 N N . VAL A 1 91 ? -6.393 22.520 20.917 1.00 48.47 91 VAL A N 1
ATOM 753 C CA . VAL A 1 91 ? -5.162 21.727 20.808 1.00 48.47 91 VAL A CA 1
ATOM 754 C C . VAL A 1 91 ? -4.396 22.219 19.577 1.00 48.47 91 VAL A C 1
ATOM 756 O O . VAL A 1 91 ? -4.934 22.259 18.468 1.00 48.47 91 VAL A O 1
ATOM 759 N N . LYS A 1 92 ? -3.156 22.683 19.779 1.00 44.72 92 LYS A N 1
ATOM 760 C CA . LYS A 1 92 ? -2.240 23.042 18.685 1.00 44.72 92 LYS A CA 1
ATOM 761 C C . LYS A 1 92 ? -2.017 21.792 17.822 1.00 44.72 92 LYS A C 1
ATOM 763 O O . LYS A 1 92 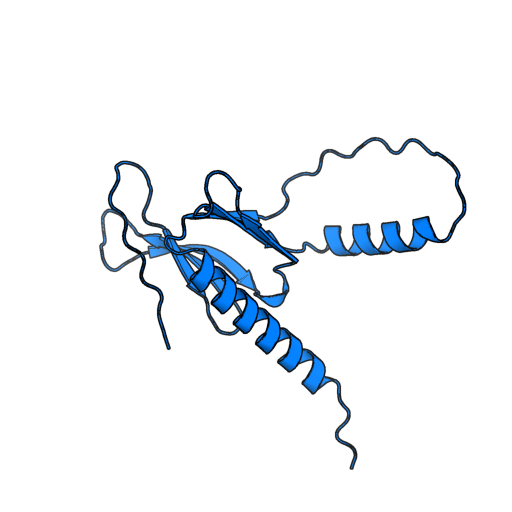? -1.681 20.761 18.399 1.00 44.72 92 LYS A O 1
ATOM 768 N N . PRO A 1 93 ? -2.155 21.854 16.485 1.00 40.25 93 PRO A N 1
ATOM 769 C CA . PRO A 1 93 ? -1.85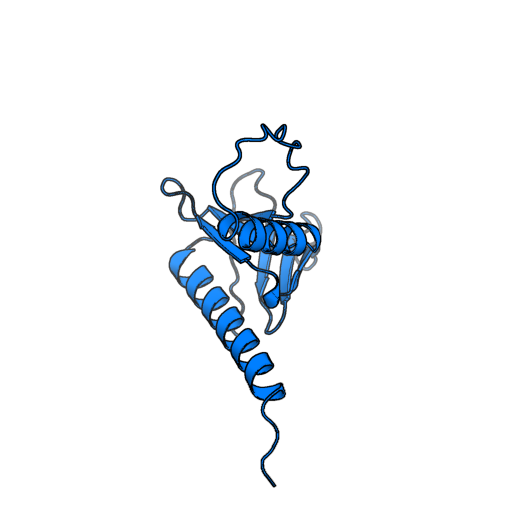7 20.707 15.640 1.00 40.25 93 PRO A CA 1
ATOM 770 C C . PRO A 1 93 ? -0.366 20.400 15.773 1.00 40.25 93 PRO A C 1
ATOM 772 O O . PRO A 1 93 ? 0.480 21.168 15.309 1.00 40.25 93 PRO A O 1
ATOM 775 N N . ARG A 1 94 ? -0.042 19.306 16.466 1.00 42.28 94 ARG A N 1
ATOM 776 C CA . ARG A 1 94 ? 1.306 18.747 16.470 1.00 42.28 94 ARG A CA 1
ATOM 777 C C . ARG A 1 94 ? 1.588 18.358 15.020 1.00 42.28 94 ARG A C 1
ATOM 779 O O . ARG A 1 94 ? 0.782 17.685 14.381 1.00 42.28 94 ARG A O 1
ATOM 786 N N . THR A 1 95 ? 2.662 18.894 14.458 1.00 43.59 95 THR A N 1
ATOM 787 C CA . THR A 1 95 ? 3.113 18.585 13.100 1.00 43.59 95 THR A CA 1
ATOM 788 C C . THR A 1 95 ? 3.298 17.073 12.989 1.00 43.59 95 THR A C 1
ATOM 790 O O . THR A 1 95 ? 4.261 16.567 13.553 1.00 43.59 95 THR A O 1
ATOM 793 N N . LYS A 1 96 ? 2.366 16.367 12.324 1.00 43.47 96 LYS A N 1
ATOM 794 C CA . LYS A 1 96 ? 2.409 14.911 12.097 1.00 43.47 96 LYS A CA 1
ATOM 795 C C . LYS A 1 96 ? 3.726 14.557 11.401 1.00 43.47 96 LYS A C 1
ATOM 797 O O . LYS A 1 96 ? 3.870 14.761 10.194 1.00 43.47 96 LYS A O 1
ATOM 802 N N . THR A 1 97 ? 4.708 14.109 12.170 1.00 41.66 97 THR A N 1
ATOM 803 C CA . THR A 1 97 ? 6.004 13.655 11.675 1.00 41.66 97 THR A CA 1
ATOM 804 C C . THR A 1 97 ? 5.841 12.241 11.135 1.00 41.66 97 THR A C 1
ATOM 806 O O . THR A 1 97 ? 5.546 11.325 11.882 1.00 41.66 97 THR A O 1
ATOM 809 N N . SER A 1 98 ? 5.974 12.122 9.811 1.00 46.59 98 SER A N 1
ATOM 810 C CA . SER A 1 98 ? 6.094 10.888 9.019 1.00 46.59 98 SER A CA 1
ATOM 811 C C . SER A 1 98 ? 5.118 9.753 9.349 1.00 46.59 98 SER A C 1
ATOM 813 O O . SER A 1 98 ? 5.472 8.781 10.002 1.00 46.59 98 SER A O 1
ATOM 815 N N . ILE A 1 99 ? 3.924 9.827 8.759 1.00 56.62 99 ILE A N 1
ATOM 816 C CA . ILE A 1 99 ? 3.116 8.633 8.482 1.00 56.62 99 ILE A CA 1
ATOM 817 C C . ILE A 1 99 ? 3.984 7.704 7.631 1.00 56.62 99 ILE A C 1
ATOM 819 O O . ILE A 1 99 ? 4.355 8.095 6.515 1.00 56.62 99 ILE A O 1
ATOM 823 N N . ASP A 1 100 ? 4.309 6.517 8.142 1.00 74.44 100 ASP A N 1
ATOM 824 C CA . ASP A 1 100 ? 5.008 5.507 7.357 1.00 74.44 100 ASP A CA 1
ATOM 825 C C . ASP A 1 100 ? 4.078 5.090 6.212 1.00 74.44 100 ASP A C 1
ATOM 827 O O . ASP A 1 100 ? 2.967 4.580 6.407 1.00 74.44 100 ASP A O 1
ATOM 831 N N . CYS A 1 101 ? 4.449 5.476 4.995 1.00 86.06 101 CYS A N 1
ATOM 832 C CA . CYS A 1 101 ? 3.627 5.235 3.827 1.00 86.06 101 CYS A CA 1
ATOM 833 C C . CYS A 1 101 ? 4.478 5.022 2.589 1.00 86.06 101 CYS A C 1
ATOM 835 O O . CYS A 1 101 ? 5.356 5.820 2.253 1.00 86.06 101 CYS A O 1
ATOM 837 N N . ASP A 1 102 ? 4.123 3.981 1.849 1.00 89.50 102 ASP A N 1
ATOM 838 C CA . ASP A 1 102 ? 4.769 3.652 0.595 1.00 89.50 102 ASP A CA 1
ATOM 839 C C . ASP A 1 102 ? 3.918 4.105 -0.577 1.00 89.50 102 ASP A C 1
ATOM 841 O O . ASP A 1 102 ? 2.720 3.823 -0.661 1.00 89.50 102 ASP A O 1
ATOM 845 N N . LYS A 1 103 ? 4.558 4.787 -1.527 1.00 88.81 103 LYS A N 1
ATOM 846 C CA . LYS A 1 103 ? 3.959 5.140 -2.814 1.00 88.81 103 LYS A CA 1
ATOM 847 C C . LYS A 1 103 ? 4.605 4.314 -3.903 1.00 88.81 103 LYS A C 1
ATOM 849 O O . LYS A 1 103 ? 5.804 4.430 -4.139 1.00 88.81 103 LYS A O 1
ATOM 854 N N . VAL A 1 104 ? 3.793 3.530 -4.597 1.00 88.69 104 VAL A N 1
ATOM 855 C CA . VAL A 1 104 ? 4.246 2.665 -5.683 1.00 88.69 104 VAL A CA 1
ATOM 856 C C . VAL A 1 104 ? 3.446 2.923 -6.946 1.00 88.69 104 VAL A C 1
ATOM 858 O O . VAL A 1 104 ? 2.264 3.265 -6.903 1.00 88.69 104 VAL A O 1
ATOM 861 N N . TYR A 1 105 ? 4.111 2.740 -8.079 1.00 88.31 105 TYR A N 1
ATOM 862 C CA . TYR A 1 105 ? 3.459 2.669 -9.374 1.00 88.31 105 TYR A CA 1
ATOM 863 C C . TYR A 1 105 ? 3.107 1.208 -9.674 1.00 88.31 105 TYR A C 1
ATOM 865 O O . TYR A 1 105 ? 3.984 0.344 -9.670 1.00 88.31 105 TYR A O 1
ATOM 873 N N . LEU A 1 106 ? 1.828 0.943 -9.916 1.00 88.50 106 LEU A N 1
ATOM 874 C CA . LEU A 1 106 ? 1.269 -0.359 -10.259 1.00 88.50 106 LEU A CA 1
ATOM 875 C C . LEU A 1 106 ? 0.478 -0.214 -11.570 1.00 88.50 106 LEU A C 1
ATOM 877 O O . LEU A 1 106 ? -0.623 0.341 -11.544 1.00 88.50 106 LEU A O 1
ATOM 881 N N . PRO A 1 107 ? 0.984 -0.700 -12.715 1.00 83.62 107 PRO A N 1
ATOM 882 C CA . PRO A 1 107 ? 0.139 -0.889 -13.882 1.00 83.62 107 PRO A CA 1
ATOM 883 C C . PRO A 1 107 ? -0.966 -1.883 -13.525 1.00 83.62 107 PRO A C 1
ATOM 885 O O . PRO A 1 107 ? -0.764 -2.799 -12.725 1.00 83.62 107 PRO A O 1
ATOM 888 N N . ASP A 1 108 ? -2.159 -1.641 -14.059 1.00 85.94 108 ASP A N 1
ATOM 889 C CA . ASP A 1 108 ? -3.368 -2.397 -13.724 1.00 85.94 108 ASP A CA 1
ATOM 890 C C . ASP A 1 108 ? -3.659 -2.438 -12.212 1.00 85.94 108 ASP A C 1
ATOM 892 O O . ASP A 1 108 ? -4.105 -3.445 -11.648 1.00 85.94 108 ASP A O 1
ATOM 896 N N . ALA A 1 109 ? -3.443 -1.300 -11.536 1.00 88.50 109 ALA A N 1
ATOM 897 C CA . ALA A 1 109 ? -3.626 -1.153 -10.092 1.00 88.50 109 ALA A CA 1
ATOM 898 C C . ALA A 1 109 ? -4.986 -1.653 -9.575 1.00 88.50 109 ALA A C 1
ATOM 900 O O . ALA A 1 109 ? -5.088 -2.082 -8.424 1.00 88.50 109 ALA A O 1
ATOM 901 N N . GLY A 1 110 ? -6.031 -1.628 -10.408 1.00 89.56 110 GLY A N 1
ATOM 902 C CA . GLY A 1 110 ? -7.352 -2.151 -10.065 1.00 89.56 110 GLY A CA 1
ATOM 903 C C . GLY A 1 110 ? -7.319 -3.617 -9.628 1.00 89.56 110 GLY A C 1
ATOM 904 O O . GLY A 1 110 ? -7.840 -3.947 -8.565 1.00 89.56 110 GLY A O 1
ATOM 905 N N . ASP A 1 111 ? -6.673 -4.493 -10.394 1.00 89.81 111 ASP A N 1
ATOM 906 C CA . ASP A 1 111 ? -6.638 -5.923 -10.073 1.00 89.81 111 ASP A CA 1
ATOM 907 C C . ASP A 1 111 ? -5.558 -6.254 -9.043 1.00 89.81 111 ASP A C 1
ATOM 909 O O . ASP A 1 111 ? -5.783 -7.074 -8.147 1.00 89.81 111 ASP A O 1
ATOM 913 N N . ALA A 1 112 ? -4.421 -5.553 -9.090 1.00 88.88 112 ALA A N 1
ATOM 914 C CA . ALA A 1 112 ? -3.376 -5.690 -8.081 1.00 88.88 112 ALA A CA 1
ATOM 915 C C . ALA A 1 112 ? -3.906 -5.361 -6.674 1.00 88.88 112 ALA A C 1
ATOM 917 O O . ALA A 1 112 ? -3.754 -6.155 -5.744 1.00 88.88 112 ALA A O 1
ATOM 918 N N . THR A 1 113 ? -4.604 -4.232 -6.515 1.00 93.00 113 THR A N 1
ATOM 919 C CA . THR A 1 113 ? -5.145 -3.823 -5.209 1.00 93.00 113 THR A CA 1
ATOM 920 C C . THR A 1 113 ? -6.276 -4.728 -4.724 1.00 93.00 113 THR A C 1
ATOM 922 O O . THR A 1 113 ? -6.355 -4.979 -3.523 1.00 93.00 113 THR A O 1
ATOM 925 N N . LYS A 1 114 ? -7.116 -5.278 -5.615 1.00 92.56 114 LYS A N 1
ATOM 926 C CA . LYS A 1 114 ? -8.112 -6.303 -5.243 1.00 92.56 114 LYS A CA 1
ATOM 927 C C . LYS A 1 114 ? -7.444 -7.548 -4.662 1.00 92.56 114 LYS A C 1
ATOM 929 O O . LYS A 1 114 ? -7.869 -8.028 -3.616 1.00 92.56 114 LYS A O 1
ATOM 934 N N . ASN A 1 115 ? -6.387 -8.044 -5.308 1.00 90.50 115 ASN A N 1
ATOM 935 C CA . ASN A 1 115 ? -5.662 -9.223 -4.834 1.00 90.50 115 ASN A CA 1
ATOM 936 C C . ASN A 1 115 ? -4.996 -8.975 -3.475 1.00 90.50 115 ASN A C 1
ATOM 938 O O . ASN A 1 115 ? -5.085 -9.826 -2.594 1.00 90.50 115 ASN A O 1
ATOM 942 N N . ILE A 1 116 ? -4.390 -7.799 -3.279 1.00 92.06 116 ILE A N 1
ATOM 943 C CA . ILE A 1 116 ? -3.793 -7.413 -1.992 1.00 92.06 116 ILE A CA 1
ATOM 944 C C . ILE A 1 116 ? -4.861 -7.350 -0.898 1.00 92.06 116 ILE A C 1
ATOM 946 O O . ILE A 1 116 ? -4.687 -7.944 0.160 1.00 92.06 116 ILE A O 1
ATOM 950 N N . LYS A 1 117 ? -6.002 -6.703 -1.165 1.00 93.56 117 LYS A N 1
ATOM 951 C CA . LYS A 1 117 ? -7.126 -6.646 -0.218 1.00 93.56 117 LYS A CA 1
ATOM 952 C C . LYS A 1 117 ? -7.651 -8.033 0.139 1.00 93.56 117 LYS A C 1
ATOM 954 O O . LYS A 1 117 ? -7.924 -8.288 1.304 1.00 93.56 117 LYS A O 1
ATOM 959 N N . LEU A 1 118 ? -7.755 -8.935 -0.837 1.00 92.31 118 LEU A N 1
ATOM 960 C CA . LEU A 1 118 ? -8.175 -10.312 -0.588 1.00 92.31 118 LEU A CA 1
ATOM 961 C C . LEU A 1 118 ? -7.186 -11.056 0.321 1.00 92.31 118 LEU A C 1
ATOM 963 O O . LEU A 1 118 ? -7.616 -11.832 1.168 1.00 92.31 118 LEU A O 1
ATOM 967 N N . LEU A 1 119 ? -5.879 -10.834 0.155 1.00 92.12 119 LEU A N 1
ATOM 968 C CA . LEU A 1 119 ? -4.862 -11.413 1.037 1.00 92.12 119 LEU A CA 1
ATOM 969 C C . LEU A 1 119 ? -4.954 -10.845 2.456 1.00 92.12 119 LEU A C 1
ATOM 971 O O . LEU A 1 119 ? -4.949 -11.627 3.400 1.00 92.12 119 LEU A O 1
ATOM 975 N N . ILE A 1 120 ? -5.132 -9.527 2.601 1.00 93.25 120 ILE A N 1
ATOM 976 C CA . ILE A 1 120 ? -5.354 -8.883 3.905 1.00 93.25 120 ILE A CA 1
ATOM 977 C C . ILE A 1 120 ? -6.594 -9.474 4.586 1.00 93.25 120 ILE A C 1
ATOM 979 O O . ILE A 1 120 ? -6.512 -9.919 5.723 1.00 93.25 120 ILE A O 1
ATOM 983 N N . MET A 1 121 ? -7.725 -9.564 3.879 1.00 92.38 121 MET A N 1
ATOM 984 C CA . MET A 1 121 ? -8.959 -10.136 4.432 1.00 92.38 121 MET A CA 1
ATOM 985 C C . MET A 1 121 ? -8.787 -11.595 4.859 1.00 92.38 121 MET A C 1
ATOM 987 O O . MET A 1 121 ? -9.256 -11.988 5.919 1.00 92.38 121 MET A O 1
ATOM 991 N N . LYS A 1 122 ? -8.094 -12.408 4.053 1.00 91.81 122 LYS A N 1
ATOM 992 C CA . LYS A 1 122 ? -7.794 -13.799 4.416 1.00 91.81 122 LYS A CA 1
ATOM 993 C C . LYS A 1 122 ? -6.927 -13.892 5.666 1.00 91.81 122 LYS A C 1
ATOM 995 O O . LYS A 1 122 ? -7.158 -14.779 6.478 1.00 91.81 122 LYS A O 1
ATOM 1000 N N . LEU A 1 123 ? -5.947 -13.003 5.799 1.00 91.19 123 LEU A N 1
ATOM 1001 C CA . LEU A 1 123 ? -5.056 -12.960 6.949 1.00 91.19 123 LEU A CA 1
ATOM 1002 C C . LEU A 1 123 ? -5.809 -12.557 8.224 1.00 91.19 123 LEU A C 1
ATOM 1004 O O . LEU A 1 123 ? -5.677 -13.240 9.230 1.00 91.19 123 LEU A O 1
ATOM 1008 N N . LEU A 1 124 ? -6.639 -11.513 8.165 1.00 89.94 124 LEU A N 1
ATOM 1009 C CA . LEU A 1 124 ? -7.458 -11.079 9.304 1.00 89.94 124 LEU A CA 1
ATOM 1010 C C . LEU A 1 124 ? -8.432 -12.177 9.745 1.00 89.94 124 LEU A C 1
ATOM 1012 O O . LEU A 1 124 ? -8.439 -12.549 10.912 1.00 89.94 124 LEU A O 1
ATOM 1016 N N . ASN A 1 125 ? -9.134 -12.802 8.792 1.00 90.00 125 ASN A N 1
ATOM 1017 C CA . ASN A 1 125 ? -9.994 -13.944 9.098 1.00 90.00 125 ASN A CA 1
ATOM 1018 C C . ASN A 1 125 ? -9.209 -15.082 9.767 1.00 90.00 125 ASN A C 1
ATOM 1020 O O . ASN A 1 125 ? -9.747 -15.784 10.613 1.00 90.00 125 ASN A O 1
ATOM 1024 N N . MET A 1 126 ? -7.951 -15.315 9.380 1.00 86.88 126 MET A N 1
ATOM 1025 C CA . MET A 1 126 ? -7.133 -16.357 10.000 1.00 86.88 126 MET A CA 1
ATOM 1026 C C . MET A 1 126 ? -6.837 -16.051 11.474 1.00 86.88 126 MET A C 1
ATOM 1028 O O . MET A 1 126 ? -6.840 -16.986 12.266 1.00 86.88 126 MET A O 1
ATOM 1032 N N . PHE A 1 127 ? -6.637 -14.784 11.847 1.00 82.38 127 PHE A N 1
ATOM 1033 C CA . PHE A 1 127 ? -6.454 -14.382 13.245 1.00 82.38 127 PHE A CA 1
ATOM 1034 C C . PHE A 1 127 ? -7.741 -14.527 14.065 1.00 82.38 127 PHE A C 1
ATOM 1036 O O . PHE A 1 127 ? -7.702 -15.137 15.129 1.00 82.38 127 PHE A O 1
ATOM 1043 N N . ASP A 1 128 ? -8.888 -14.106 13.526 1.00 80.94 128 ASP A N 1
ATOM 1044 C CA . ASP A 1 128 ? -10.181 -14.214 14.224 1.00 80.94 128 ASP A CA 1
ATOM 1045 C C . ASP A 1 128 ? -10.578 -15.671 14.540 1.00 80.94 128 ASP A C 1
ATOM 1047 O O . ASP A 1 128 ? -11.284 -15.948 15.509 1.00 80.94 128 ASP A O 1
ATOM 1051 N N . ASN A 1 129 ? -10.125 -16.628 13.721 1.00 75.56 129 ASN A N 1
ATOM 1052 C CA . ASN A 1 129 ? -10.397 -18.054 13.924 1.00 75.56 129 ASN A CA 1
ATOM 1053 C C . ASN A 1 129 ? -9.483 -18.719 14.970 1.00 75.56 129 ASN A C 1
ATOM 1055 O O . ASN A 1 129 ? -9.772 -19.844 15.375 1.00 75.56 129 ASN A O 1
ATOM 1059 N N . ILE A 1 130 ? -8.394 -18.073 15.401 1.00 67.69 130 ILE A N 1
ATOM 1060 C CA . ILE A 1 130 ? -7.489 -18.617 16.430 1.00 67.69 130 ILE A CA 1
ATOM 1061 C C . ILE A 1 130 ? -8.048 -18.372 17.842 1.00 67.69 130 ILE A C 1
ATOM 1063 O O . ILE A 1 130 ? -7.836 -19.199 18.726 1.00 67.69 130 ILE A O 1
ATOM 1067 N N . ASP A 1 131 ? -8.828 -17.304 18.036 1.00 62.03 131 ASP A N 1
ATOM 1068 C CA . ASP A 1 131 ? -9.416 -16.936 19.334 1.00 62.03 131 ASP A CA 1
ATOM 1069 C C . ASP A 1 131 ? -10.756 -17.636 19.640 1.00 62.03 131 ASP A C 1
ATOM 1071 O O . ASP A 1 131 ? -11.347 -17.430 20.702 1.00 62.03 131 ASP A O 1
ATOM 1075 N N . GLN A 1 132 ? -11.257 -18.490 18.738 1.00 59.22 132 GLN A N 1
ATOM 1076 C CA . GLN A 1 132 ? -12.449 -19.299 19.001 1.00 59.22 132 GLN A CA 1
ATOM 1077 C C . GLN A 1 132 ? -12.066 -20.490 19.898 1.00 59.22 132 GLN A C 1
ATOM 1079 O O . GLN A 1 132 ? -11.301 -21.356 19.460 1.00 59.22 132 GLN A O 1
ATOM 1084 N N . PRO A 1 133 ? -12.582 -20.591 21.141 1.00 58.66 133 PRO A N 1
ATOM 1085 C CA . PRO A 1 133 ? -12.322 -21.755 21.970 1.00 58.66 133 PRO A CA 1
ATOM 1086 C C . PRO A 1 133 ? -12.905 -22.983 21.275 1.00 58.66 133 PRO A C 1
ATOM 1088 O O . PRO A 1 133 ? -14.090 -23.021 20.943 1.00 58.66 133 PRO A O 1
ATOM 1091 N N . VAL A 1 134 ? -12.064 -23.994 21.056 1.00 60.59 134 VAL A N 1
ATOM 1092 C CA . VAL A 1 134 ? -12.498 -25.307 20.580 1.00 60.59 134 VAL A CA 1
ATOM 1093 C C . VAL A 1 134 ? -13.472 -25.851 21.623 1.00 60.59 134 VAL A C 1
ATOM 1095 O O . VAL A 1 134 ? -13.054 -26.318 22.682 1.00 60.59 134 VAL A O 1
ATOM 1098 N N . SER A 1 135 ? -14.774 -25.727 21.360 1.00 54.72 135 SER A N 1
ATOM 1099 C CA . SER A 1 135 ? -15.812 -26.311 22.204 1.00 54.72 135 SER A CA 1
ATOM 1100 C C . SER A 1 135 ? -15.597 -27.822 22.209 1.00 54.72 135 SER A C 1
ATOM 1102 O O . SER A 1 135 ? -15.835 -28.481 21.194 1.00 54.72 135 SER A O 1
ATOM 1104 N N . THR A 1 136 ? -15.075 -28.332 23.321 1.00 52.72 136 THR A N 1
ATOM 1105 C CA . THR A 1 136 ? -14.975 -29.762 23.623 1.00 52.72 136 THR A CA 1
ATOM 1106 C C . THR A 1 136 ? -16.144 -30.142 24.511 1.00 52.72 136 THR A C 1
ATOM 1108 O O . THR A 1 136 ? -16.462 -29.331 25.412 1.00 52.72 136 THR A O 1
#

pLDDT: mean 74.38, std 19.73, range [29.52, 93.56]

Radius of gyration: 19.31 Å; chains: 1; bounding box: 44×54×46 Å